Protein AF-A0A5N1J5G6-F1 (afdb_monomer)

Radius of gyration: 14.33 Å; Cα contacts (8 Å, |Δi|>4): 49; chains: 1; bounding box: 33×22×37 Å

Structure (mmCIF, N/CA/C/O backbone):
data_AF-A0A5N1J5G6-F1
#
_entry.id   AF-A0A5N1J5G6-F1
#
loop_
_atom_site.group_PDB
_atom_site.id
_atom_site.type_symbol
_atom_site.label_atom_id
_atom_site.label_alt_id
_atom_site.label_comp_id
_atom_site.label_asym_id
_atom_site.label_entity_id
_atom_site.label_seq_id
_atom_site.pdbx_PDB_ins_code
_atom_site.Cartn_x
_atom_site.Cartn_y
_atom_site.Cartn_z
_atom_site.occupancy
_atom_site.B_iso_or_equiv
_atom_site.auth_seq_id
_atom_site.auth_comp_id
_atom_site.auth_asym_id
_atom_site.auth_atom_id
_atom_site.pdbx_PDB_model_num
ATOM 1 N N . MET A 1 1 ? -19.826 14.120 14.752 1.00 38.25 1 MET A N 1
ATOM 2 C CA . MET A 1 1 ? -18.834 13.939 13.666 1.00 38.25 1 MET A CA 1
ATOM 3 C C . MET A 1 1 ? -18.225 12.549 13.777 1.00 38.25 1 MET A C 1
ATOM 5 O O . MET A 1 1 ? -17.474 12.292 14.710 1.00 38.25 1 MET A O 1
ATOM 9 N N . LYS A 1 2 ? -18.605 11.626 12.885 1.00 56.00 2 LYS A N 1
ATOM 10 C CA . LYS A 1 2 ? -18.089 10.249 12.843 1.00 56.00 2 LYS A CA 1
ATOM 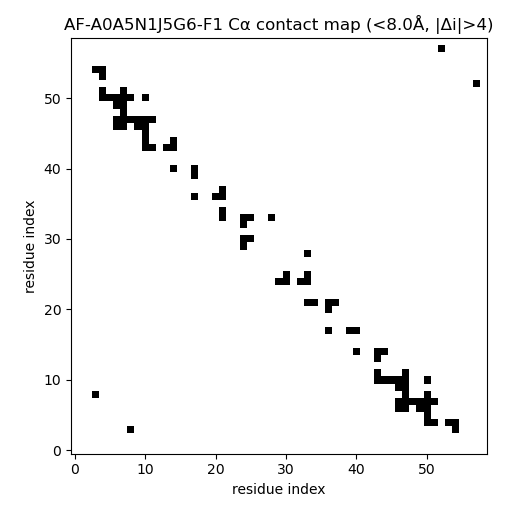11 C C . LYS A 1 2 ? -16.600 10.336 12.480 1.00 56.00 2 LYS A C 1
ATOM 13 O O . LYS A 1 2 ? -16.281 10.500 11.308 1.00 56.00 2 LYS A O 1
ATOM 18 N N . LYS A 1 3 ? -15.707 10.384 13.481 1.00 60.84 3 LYS A N 1
ATOM 19 C CA . LYS A 1 3 ? -14.257 10.550 13.279 1.00 60.84 3 LYS A CA 1
ATOM 20 C C . LYS A 1 3 ? -13.784 9.431 12.353 1.00 60.84 3 LYS A C 1
ATOM 22 O O . LYS A 1 3 ? -13.729 8.268 12.742 1.00 60.84 3 LYS A O 1
ATOM 27 N N . ARG A 1 4 ? -13.551 9.783 11.089 1.00 67.31 4 ARG A N 1
ATOM 28 C CA . ARG A 1 4 ? -13.138 8.867 10.028 1.00 67.31 4 ARG A CA 1
ATOM 29 C C . ARG A 1 4 ? -11.812 8.256 10.480 1.00 67.31 4 ARG A C 1
ATOM 31 O O . ARG A 1 4 ? -10.880 8.991 10.791 1.00 67.31 4 ARG A O 1
ATOM 38 N N . ASN A 1 5 ? -11.770 6.936 10.633 1.00 80.44 5 ASN A N 1
ATOM 39 C CA . ASN A 1 5 ? -10.635 6.279 11.267 1.00 80.44 5 ASN A CA 1
ATOM 40 C C . ASN A 1 5 ? -9.360 6.500 10.426 1.00 80.44 5 ASN A C 1
ATOM 42 O O . ASN A 1 5 ? -9.336 6.058 9.273 1.00 80.44 5 ASN A O 1
ATOM 46 N N . PRO A 1 6 ? -8.308 7.144 10.969 1.00 83.62 6 PRO A N 1
ATOM 47 C CA . PRO A 1 6 ? -7.093 7.442 10.214 1.00 83.62 6 PRO A CA 1
ATOM 48 C C . PRO A 1 6 ? -6.435 6.177 9.657 1.00 83.62 6 PRO A C 1
ATOM 50 O O . PRO A 1 6 ? -5.974 6.192 8.523 1.00 83.62 6 PRO A O 1
ATOM 53 N N . TYR A 1 7 ? -6.486 5.052 10.379 1.00 86.06 7 TYR A N 1
ATOM 54 C CA . TYR A 1 7 ? -5.936 3.779 9.903 1.00 86.06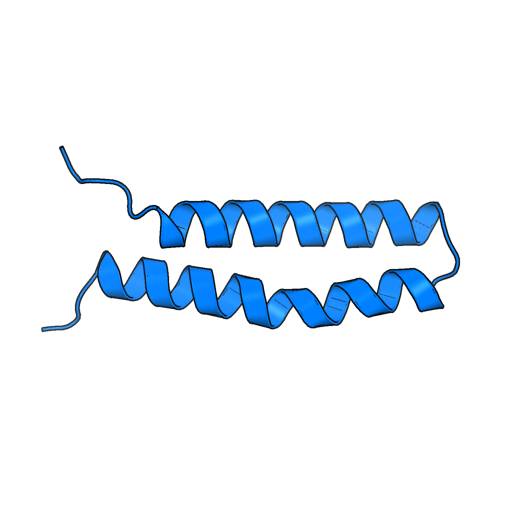 7 TYR A CA 1
ATOM 55 C C . TYR A 1 7 ? -6.663 3.256 8.661 1.00 86.06 7 TYR A C 1
ATOM 57 O O . TYR A 1 7 ? -6.031 2.739 7.751 1.00 86.06 7 TYR A O 1
ATOM 65 N N . TYR A 1 8 ? -7.984 3.437 8.581 1.00 86.69 8 TYR A N 1
ATOM 66 C CA . TYR A 1 8 ? -8.750 3.030 7.401 1.00 86.69 8 TYR A CA 1
ATOM 67 C C . TYR A 1 8 ? -8.375 3.872 6.174 1.00 86.69 8 TYR A C 1
ATOM 69 O O . TYR A 1 8 ? -8.208 3.344 5.076 1.00 86.69 8 TYR A O 1
ATOM 77 N N . ILE A 1 9 ? -8.196 5.182 6.370 1.00 88.19 9 ILE A N 1
ATOM 78 C CA . ILE A 1 9 ? -7.791 6.103 5.301 1.00 88.19 9 ILE A CA 1
ATOM 79 C C . ILE A 1 9 ? -6.371 5.778 4.832 1.00 88.19 9 ILE A C 1
ATOM 81 O O . ILE A 1 9 ? -6.157 5.613 3.635 1.00 88.19 9 ILE A O 1
ATOM 85 N N . ILE A 1 10 ? -5.427 5.633 5.763 1.00 91.44 10 ILE A N 1
ATOM 86 C CA . ILE A 1 10 ? -4.026 5.310 5.466 1.00 91.44 10 ILE A CA 1
ATOM 87 C C . ILE A 1 10 ? -3.927 3.960 4.751 1.00 91.44 10 ILE A C 1
ATOM 89 O O . ILE A 1 10 ? -3.254 3.871 3.730 1.00 91.44 10 ILE A O 1
ATOM 93 N N . GLY A 1 11 ? -4.638 2.934 5.232 1.00 91.75 11 GLY A N 1
ATOM 94 C CA . GLY A 1 11 ? -4.677 1.620 4.588 1.00 91.75 11 GLY A CA 1
ATOM 95 C C . GLY A 1 11 ? -5.204 1.691 3.155 1.00 91.75 11 GLY A C 1
ATOM 96 O O . GLY A 1 11 ? -4.617 1.102 2.256 1.00 91.75 11 GLY A O 1
ATOM 97 N N . THR A 1 12 ? -6.265 2.470 2.924 1.00 92.25 12 THR A N 1
ATOM 98 C CA . THR A 1 12 ? -6.845 2.643 1.583 1.00 92.25 12 THR A CA 1
ATOM 99 C C . THR A 1 12 ? -5.899 3.401 0.649 1.00 92.25 12 THR A C 1
ATOM 101 O O . THR A 1 12 ? -5.651 2.946 -0.463 1.00 92.25 12 THR A O 1
ATOM 104 N N . ILE A 1 13 ? -5.346 4.536 1.093 1.00 94.56 13 ILE A N 1
ATOM 105 C CA . ILE A 1 13 ? -4.425 5.354 0.287 1.00 94.56 13 ILE A CA 1
ATOM 106 C C . ILE A 1 13 ? -3.149 4.571 -0.024 1.00 94.56 13 ILE A C 1
ATOM 108 O O . ILE A 1 13 ? -2.718 4.549 -1.173 1.00 94.56 13 ILE A O 1
ATOM 112 N N . GLY A 1 14 ? -2.564 3.903 0.969 1.00 94.06 14 GLY A N 1
ATOM 113 C CA . GLY A 1 14 ? -1.347 3.125 0.777 1.00 94.06 14 GLY A CA 1
ATOM 114 C C . GLY A 1 14 ? -1.544 1.935 -0.160 1.00 94.06 14 GLY A C 1
ATOM 115 O O . GLY A 1 14 ? -0.695 1.699 -1.013 1.00 94.06 14 GLY A O 1
ATOM 116 N N . LEU A 1 15 ? -2.692 1.251 -0.094 1.00 95.19 15 LEU A N 1
ATOM 117 C CA . LEU A 1 15 ? -3.028 0.177 -1.035 1.00 95.19 15 LEU A CA 1
ATOM 118 C C . LEU A 1 15 ? -3.124 0.705 -2.472 1.00 95.19 15 LEU A C 1
ATOM 120 O O . LEU A 1 15 ? -2.588 0.095 -3.396 1.00 95.19 15 LEU A O 1
ATOM 124 N N . LEU A 1 16 ? -3.76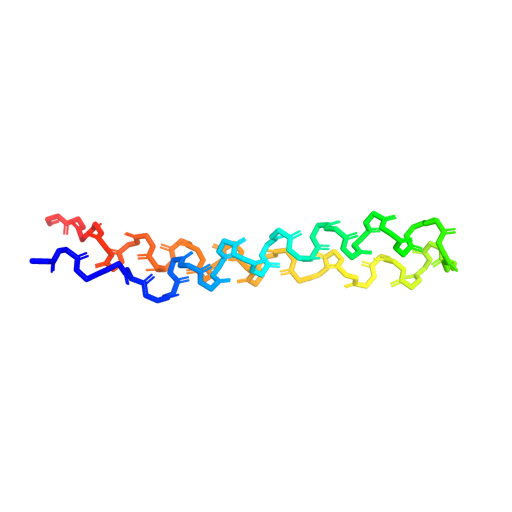5 1.861 -2.649 1.00 96.06 16 LEU A N 1
ATOM 125 C CA . LEU A 1 16 ? -3.969 2.490 -3.952 1.00 96.06 16 LEU A CA 1
ATOM 126 C C . LEU A 1 16 ? -2.645 3.003 -4.543 1.00 96.06 16 LEU A C 1
ATOM 128 O O . LEU A 1 16 ? -2.358 2.759 -5.713 1.00 96.06 16 LEU A O 1
ATOM 132 N N . LEU A 1 17 ? -1.798 3.631 -3.723 1.00 95.88 17 LEU A N 1
ATOM 133 C CA . LEU A 1 17 ? -0.452 4.050 -4.123 1.00 95.88 17 LEU A CA 1
ATOM 134 C C . LEU A 1 17 ? 0.447 2.857 -4.451 1.00 95.88 17 LEU A C 1
ATOM 136 O O . LEU A 1 17 ? 1.154 2.904 -5.452 1.00 95.88 17 LEU A O 1
ATOM 140 N N . ASN A 1 18 ? 0.403 1.780 -3.661 1.00 95.00 18 ASN A N 1
ATOM 141 C CA . ASN A 1 18 ? 1.198 0.581 -3.932 1.00 95.00 18 ASN A CA 1
ATOM 142 C C . ASN A 1 18 ? 0.778 -0.093 -5.244 1.00 95.00 18 ASN A C 1
ATOM 144 O O . ASN A 1 18 ? 1.624 -0.542 -6.015 1.00 95.00 18 ASN A O 1
ATOM 148 N N . PHE A 1 19 ? -0.526 -0.122 -5.528 1.00 94.00 19 PHE A N 1
ATOM 149 C CA . PHE A 1 19 ? -1.050 -0.622 -6.795 1.00 94.00 19 PHE A CA 1
ATOM 150 C C . PHE A 1 19 ? -0.570 0.217 -7.984 1.00 94.00 19 PHE A C 1
ATOM 152 O O . PHE A 1 19 ? -0.026 -0.332 -8.941 1.00 94.00 19 PHE A O 1
ATOM 159 N N . LEU A 1 20 ? -0.692 1.545 -7.897 1.00 94.75 20 LEU A N 1
ATOM 160 C CA . LEU A 1 20 ? -0.204 2.451 -8.938 1.00 94.75 20 LEU A CA 1
ATOM 161 C C . LEU A 1 20 ? 1.311 2.336 -9.133 1.00 94.75 20 LEU A C 1
ATOM 163 O O . LEU A 1 20 ? 1.764 2.254 -10.269 1.00 94.75 20 LEU A O 1
ATOM 167 N N . ALA A 1 21 ? 2.085 2.273 -8.048 1.00 92.31 21 ALA A N 1
ATOM 168 C CA . ALA A 1 21 ? 3.529 2.077 -8.110 1.00 92.31 21 ALA A CA 1
ATOM 169 C C . ALA A 1 21 ? 3.880 0.756 -8.801 1.00 92.31 21 ALA A C 1
ATOM 171 O O . ALA A 1 21 ? 4.715 0.750 -9.697 1.00 92.31 21 ALA A O 1
ATOM 172 N N . THR A 1 22 ? 3.195 -0.339 -8.458 1.00 90.69 22 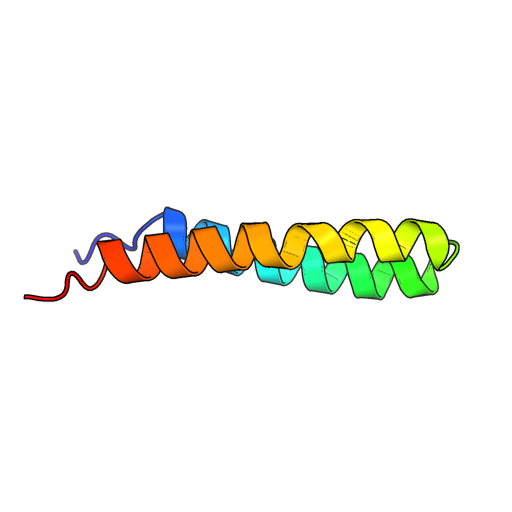THR A N 1
ATOM 173 C CA . THR A 1 22 ? 3.412 -1.646 -9.097 1.00 90.69 22 THR A CA 1
ATOM 174 C C . THR A 1 22 ? 3.149 -1.575 -10.604 1.00 90.69 22 THR A C 1
ATOM 176 O O . THR A 1 22 ? 3.961 -2.064 -11.386 1.00 90.69 22 THR A O 1
ATOM 179 N N . ILE A 1 23 ? 2.063 -0.918 -11.031 1.00 91.50 23 ILE A N 1
ATOM 180 C CA . ILE A 1 23 ? 1.743 -0.738 -12.456 1.00 91.50 23 ILE A CA 1
ATOM 181 C C . ILE A 1 23 ? 2.810 0.109 -13.148 1.00 91.50 23 ILE A C 1
ATOM 183 O O . ILE A 1 23 ? 3.377 -0.329 -14.141 1.00 91.50 23 ILE A O 1
ATOM 187 N N . ILE A 1 24 ? 3.099 1.304 -12.630 1.00 92.62 24 ILE A N 1
ATOM 188 C CA . ILE A 1 24 ? 4.035 2.248 -13.256 1.00 92.62 24 ILE A CA 1
ATOM 189 C C . ILE A 1 24 ? 5.433 1.629 -13.352 1.00 92.62 24 ILE A C 1
ATOM 191 O O . ILE A 1 24 ? 6.061 1.689 -14.407 1.00 92.62 24 ILE A O 1
ATOM 195 N N . LEU A 1 25 ? 5.905 0.990 -12.279 1.00 90.56 25 LEU A N 1
ATOM 196 C CA . LEU A 1 25 ? 7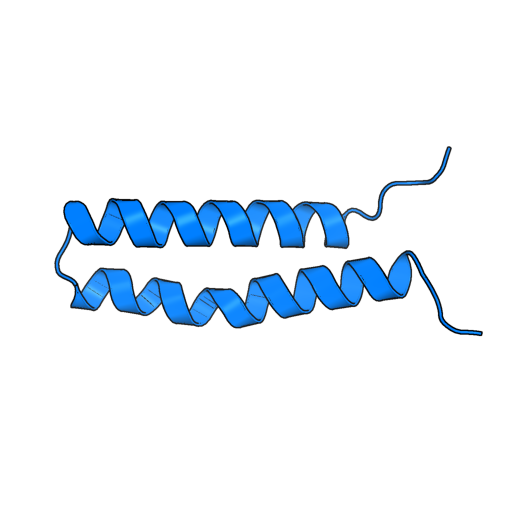.218 0.351 -12.250 1.00 90.56 25 LEU A CA 1
ATOM 197 C C . LEU A 1 25 ? 7.300 -0.838 -13.206 1.00 90.56 25 LEU A C 1
ATOM 199 O O . LEU A 1 25 ? 8.345 -1.023 -13.814 1.00 90.56 25 LEU A O 1
ATOM 203 N N . SER A 1 26 ? 6.206 -1.572 -13.425 1.00 88.12 26 SER A N 1
ATOM 204 C CA . SER A 1 26 ? 6.184 -2.659 -14.417 1.00 88.12 26 SER A CA 1
ATOM 205 C C . SER A 1 26 ? 6.450 -2.177 -15.851 1.00 88.12 26 SER A C 1
ATOM 207 O O . SER A 1 26 ? 6.855 -2.979 -16.686 1.00 88.12 26 SER A O 1
ATOM 209 N N . TYR A 1 27 ? 6.238 -0.886 -16.142 1.00 91.06 27 TYR A N 1
ATOM 210 C CA . TYR A 1 27 ? 6.560 -0.272 -17.438 1.00 91.06 27 TYR A CA 1
ATOM 211 C C . TYR A 1 27 ? 7.872 0.528 -17.437 1.00 91.06 27 TYR A C 1
ATOM 213 O O . TYR A 1 27 ? 8.395 0.823 -18.509 1.00 91.06 27 TYR A O 1
ATOM 221 N N . ALA A 1 28 ? 8.389 0.915 -16.267 1.00 90.75 28 ALA A N 1
ATOM 222 C CA . ALA A 1 28 ? 9.537 1.818 -16.143 1.00 90.75 28 ALA A CA 1
ATOM 223 C C . ALA A 1 28 ? 10.850 1.121 -15.750 1.00 90.75 28 ALA A C 1
ATOM 225 O O . ALA A 1 28 ? 11.924 1.656 -16.020 1.00 90.75 28 ALA A O 1
ATOM 226 N N . VAL A 1 29 ? 10.785 -0.042 -15.097 1.00 90.69 29 VAL A N 1
ATOM 227 C CA . VAL A 1 29 ? 11.947 -0.794 -14.599 1.00 90.69 29 VAL A CA 1
ATOM 228 C C . VAL A 1 29 ? 11.795 -2.287 -14.864 1.00 90.69 29 VAL A C 1
ATOM 230 O O . VAL A 1 29 ? 10.726 -2.769 -15.231 1.00 90.69 29 VAL A O 1
ATOM 233 N N . ASP A 1 30 ? 12.893 -3.020 -14.671 1.00 87.56 30 ASP A N 1
ATOM 234 C CA . ASP A 1 30 ? 12.907 -4.475 -14.773 1.00 87.56 30 ASP A CA 1
ATOM 235 C C . ASP A 1 30 ? 11.818 -5.107 -13.872 1.00 87.56 30 ASP A C 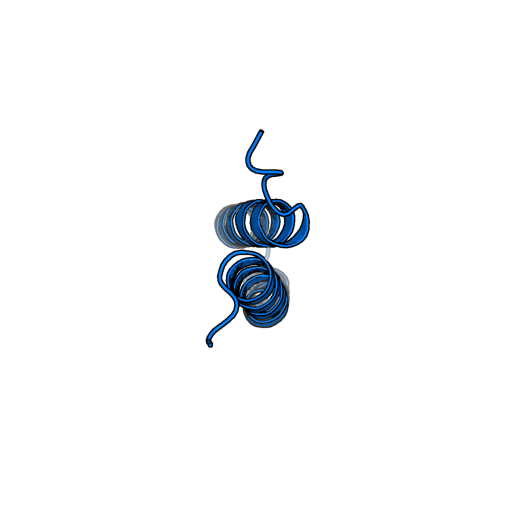1
ATOM 237 O O . ASP A 1 30 ? 11.681 -4.706 -12.703 1.00 87.56 30 ASP A O 1
ATOM 241 N N . PRO A 1 31 ? 11.060 -6.104 -14.374 1.00 84.06 31 PRO A N 1
ATOM 242 C CA . PRO A 1 31 ? 10.018 -6.800 -13.618 1.00 84.06 31 PRO A CA 1
ATOM 243 C C . PRO A 1 31 ? 10.473 -7.325 -12.253 1.00 84.06 31 PRO A C 1
ATOM 245 O O . PRO A 1 31 ? 9.668 -7.391 -11.318 1.00 84.06 31 PRO A O 1
ATOM 248 N N . TYR A 1 32 ? 11.759 -7.658 -12.104 1.00 86.44 32 TYR A N 1
ATOM 249 C CA . TYR A 1 32 ? 12.331 -8.069 -10.827 1.00 86.44 32 TYR A CA 1
ATOM 250 C C . TYR A 1 32 ? 12.148 -6.996 -9.745 1.00 86.44 32 TYR A C 1
ATOM 252 O O . TYR A 1 32 ? 11.670 -7.298 -8.650 1.00 86.44 32 TYR A O 1
ATOM 260 N N . PHE A 1 33 ? 12.434 -5.728 -10.050 1.00 85.31 33 PHE A N 1
ATOM 261 C CA . PHE A 1 33 ? 12.277 -4.633 -9.087 1.00 85.31 33 PHE A CA 1
ATOM 262 C C . PHE A 1 33 ? 10.808 -4.306 -8.814 1.00 85.31 33 PHE A C 1
ATOM 264 O O . PHE A 1 33 ? 10.446 -4.022 -7.671 1.00 85.31 33 PHE A O 1
ATOM 271 N N . ALA A 1 34 ? 9.943 -4.404 -9.828 1.00 85.00 34 ALA A N 1
ATOM 272 C CA . ALA A 1 34 ? 8.502 -4.229 -9.648 1.00 85.00 34 ALA A CA 1
ATOM 273 C C . ALA A 1 34 ? 7.907 -5.298 -8.707 1.00 85.00 34 ALA A C 1
ATOM 275 O O . ALA A 1 34 ? 7.031 -4.991 -7.895 1.00 85.00 34 ALA A O 1
ATOM 276 N N . SER A 1 35 ? 8.424 -6.532 -8.746 1.00 87.06 35 SER A N 1
ATOM 277 C CA . SER A 1 35 ? 7.937 -7.634 -7.905 1.00 87.06 35 SER A CA 1
ATOM 278 C C . SER A 1 35 ? 8.106 -7.380 -6.399 1.00 87.06 35 SER A C 1
ATOM 280 O O . SER A 1 35 ? 7.277 -7.832 -5.609 1.00 87.06 35 SER A O 1
ATOM 282 N N . ILE A 1 36 ? 9.093 -6.575 -5.987 1.00 89.00 36 ILE A N 1
ATOM 283 C CA . ILE A 1 36 ? 9.334 -6.218 -4.576 1.00 89.00 36 ILE A CA 1
ATOM 284 C C . ILE A 1 36 ? 8.116 -5.499 -3.978 1.00 89.00 36 ILE A C 1
ATOM 286 O O . ILE A 1 36 ? 7.765 -5.711 -2.816 1.00 89.00 36 ILE A O 1
ATOM 290 N N . PHE A 1 37 ? 7.412 -4.699 -4.784 1.00 87.81 37 PHE A N 1
ATOM 291 C CA . PHE A 1 37 ? 6.252 -3.933 -4.328 1.00 87.81 37 PHE A CA 1
ATOM 292 C C . PHE A 1 37 ? 5.040 -4.810 -3.998 1.00 87.81 37 PHE A C 1
ATOM 294 O O . PHE A 1 37 ? 4.172 -4.424 -3.206 1.00 87.81 37 PHE A O 1
ATOM 301 N N . THR A 1 38 ? 5.010 -6.037 -4.523 1.00 88.69 38 THR A N 1
ATOM 302 C CA . THR A 1 38 ? 3.933 -6.985 -4.226 1.00 88.69 38 THR A CA 1
ATOM 303 C C . THR A 1 38 ? 3.917 -7.404 -2.752 1.00 88.69 38 THR A C 1
ATOM 305 O O . THR A 1 38 ? 2.845 -7.598 -2.175 1.00 88.69 38 THR A O 1
ATOM 308 N N . ALA A 1 39 ? 5.082 -7.422 -2.095 1.00 90.94 39 ALA A N 1
ATOM 309 C CA . ALA A 1 39 ? 5.211 -7.742 -0.674 1.00 90.94 39 ALA A CA 1
ATOM 310 C C . ALA A 1 39 ? 4.560 -6.696 0.255 1.00 90.94 39 ALA A C 1
ATOM 312 O O . ALA A 1 39 ? 4.280 -6.999 1.415 1.00 90.94 39 ALA A O 1
ATOM 313 N N . PHE A 1 40 ? 4.265 -5.485 -0.236 1.00 92.88 40 PHE A N 1
ATOM 314 C CA . PHE A 1 40 ? 3.591 -4.445 0.550 1.00 92.88 40 PHE A CA 1
ATOM 315 C C . PHE A 1 40 ? 2.059 -4.544 0.525 1.00 92.88 40 PHE A C 1
ATOM 317 O O . PHE A 1 40 ? 1.409 -3.950 1.387 1.00 92.88 40 P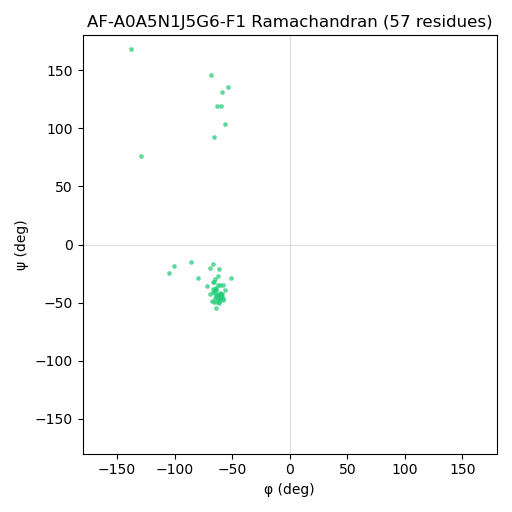HE A O 1
ATOM 324 N N . PHE A 1 41 ? 1.444 -5.313 -0.387 1.00 93.31 41 PHE A N 1
ATOM 325 C CA . PHE A 1 41 ? -0.019 -5.479 -0.393 1.00 93.31 41 PHE A CA 1
ATOM 326 C C . PHE A 1 41 ? -0.569 -6.041 0.929 1.00 93.31 41 PHE A C 1
A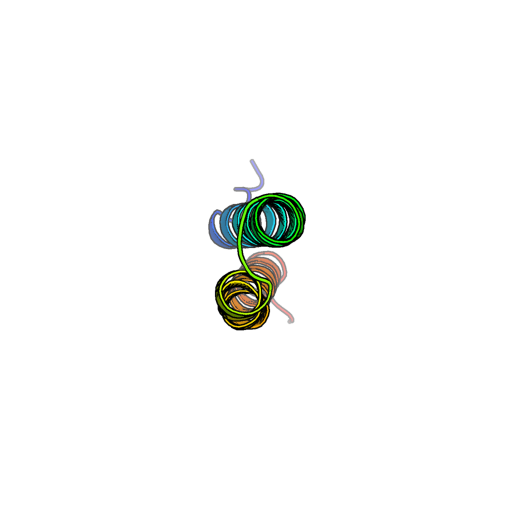TOM 328 O O . PHE A 1 41 ? -1.502 -5.436 1.465 1.00 93.31 41 PHE A O 1
ATOM 335 N N . PRO A 1 42 ? -0.002 -7.117 1.516 1.00 94.62 42 PRO A N 1
ATOM 336 C CA . PRO A 1 42 ? -0.449 -7.625 2.811 1.00 94.62 42 PRO A CA 1
ATOM 337 C C . PRO A 1 42 ? -0.409 -6.565 3.917 1.00 94.62 42 PRO A C 1
ATOM 339 O O . PRO A 1 42 ? -1.337 -6.486 4.720 1.00 94.62 42 PRO A O 1
ATOM 342 N N . VAL A 1 43 ? 0.621 -5.712 3.935 1.00 94.00 43 VAL A N 1
ATOM 343 C CA . VAL A 1 43 ? 0.783 -4.646 4.939 1.00 94.00 43 VAL A CA 1
ATOM 344 C C . VAL A 1 43 ? -0.387 -3.666 4.873 1.00 94.00 43 VAL A C 1
ATOM 346 O O . VAL A 1 43 ? -1.039 -3.396 5.886 1.00 94.00 43 VAL A O 1
ATOM 349 N N . TRP A 1 44 ? -0.710 -3.178 3.675 1.00 94.62 44 TRP A N 1
ATOM 350 C CA . TRP A 1 44 ? -1.819 -2.244 3.488 1.00 94.62 44 TRP A CA 1
ATOM 351 C C . TRP A 1 44 ? -3.179 -2.885 3.765 1.00 94.62 44 TRP A C 1
ATOM 353 O O . TRP A 1 44 ? -4.027 -2.256 4.403 1.00 94.62 44 TRP A O 1
ATOM 363 N N . ILE A 1 45 ? -3.369 -4.147 3.368 1.00 93.62 45 ILE A N 1
ATOM 364 C CA . ILE A 1 45 ? -4.587 -4.915 3.661 1.00 93.62 45 ILE A CA 1
ATOM 365 C C . ILE A 1 45 ? -4.786 -5.046 5.177 1.00 93.62 45 ILE A C 1
ATOM 367 O O . ILE A 1 45 ? -5.884 -4.778 5.665 1.00 93.62 45 ILE A O 1
ATOM 371 N N . ILE A 1 46 ? -3.743 -5.385 5.942 1.00 93.75 46 ILE A N 1
ATOM 372 C CA . ILE A 1 46 ? -3.828 -5.498 7.407 1.00 93.75 46 ILE A CA 1
ATOM 373 C C . ILE A 1 46 ? -4.231 -4.157 8.029 1.00 93.75 46 ILE A C 1
ATOM 375 O O . ILE A 1 46 ? -5.148 -4.116 8.852 1.00 93.75 46 ILE A O 1
ATOM 379 N N . ILE A 1 47 ? -3.601 -3.051 7.623 1.00 92.94 47 ILE A N 1
ATOM 380 C CA . ILE A 1 47 ? -3.924 -1.710 8.138 1.00 92.94 47 ILE A CA 1
ATOM 381 C C . ILE A 1 47 ? -5.387 -1.350 7.836 1.00 92.94 47 ILE A C 1
ATOM 383 O O . ILE A 1 47 ? -6.090 -0.823 8.704 1.00 92.94 47 ILE A O 1
ATOM 387 N N . LEU A 1 48 ? -5.866 -1.679 6.635 1.00 92.25 48 LEU A N 1
ATOM 388 C CA . LEU A 1 48 ? -7.243 -1.437 6.211 1.00 92.25 48 LEU A CA 1
ATOM 389 C C . LEU A 1 48 ? -8.231 -2.262 7.050 1.00 92.25 48 LEU A C 1
ATOM 391 O O . LEU A 1 48 ? -9.196 -1.705 7.580 1.00 92.25 48 LEU A O 1
ATOM 395 N N . VAL A 1 49 ? -7.949 -3.551 7.265 1.00 90.88 49 VAL A N 1
ATOM 396 C CA . VAL A 1 49 ? -8.753 -4.436 8.124 1.00 90.88 49 VAL A CA 1
ATOM 397 C C . VAL A 1 49 ? -8.771 -3.925 9.565 1.00 90.88 49 VAL A C 1
ATOM 399 O O . VAL A 1 49 ? -9.847 -3.776 10.145 1.00 90.88 49 VAL A O 1
ATOM 402 N N . VAL A 1 50 ? -7.622 -3.586 10.153 1.00 89.81 50 VAL A N 1
ATOM 403 C CA . VAL A 1 50 ? -7.543 -3.047 11.523 1.00 89.81 50 VAL A CA 1
ATOM 404 C C . VAL A 1 50 ? -8.310 -1.727 11.641 1.00 89.81 50 VAL A C 1
ATOM 406 O O . VAL A 1 50 ? -9.072 -1.530 12.594 1.00 89.81 50 VAL A O 1
ATOM 409 N N . GLY A 1 51 ? -8.165 -0.833 10.661 1.00 87.62 51 GLY A N 1
ATOM 410 C CA . GLY A 1 51 ? -8.921 0.414 10.590 1.00 87.62 51 GLY A CA 1
ATOM 411 C C . GLY A 1 51 ? -10.429 0.175 10.517 1.00 87.62 51 GLY A C 1
ATOM 412 O O . GLY A 1 51 ? -11.198 0.821 11.234 1.00 87.62 51 GLY A O 1
ATOM 413 N N . TYR A 1 52 ? -10.855 -0.801 9.717 1.00 86.62 52 TYR A N 1
ATOM 414 C CA . TYR A 1 52 ? -12.255 -1.188 9.603 1.00 86.62 52 TYR A CA 1
ATOM 415 C C . TYR A 1 52 ? -12.806 -1.744 10.920 1.00 86.62 52 TYR A C 1
ATOM 417 O O . TYR A 1 52 ? -13.879 -1.330 11.353 1.00 86.62 52 TYR A O 1
ATOM 425 N N . ARG A 1 53 ? -12.058 -2.620 11.601 1.00 86.62 53 ARG A N 1
ATOM 426 C CA . ARG A 1 53 ? -12.457 -3.228 12.884 1.00 86.62 53 ARG A CA 1
ATOM 427 C C . ARG A 1 53 ? -12.575 -2.207 14.007 1.00 86.62 53 ARG A C 1
ATOM 429 O O . ARG A 1 53 ? -13.510 -2.278 14.792 1.00 86.62 53 ARG A O 1
ATOM 436 N N . LYS A 1 54 ? -11.669 -1.229 14.058 1.00 83.00 54 LYS A N 1
ATOM 437 C CA . LYS A 1 54 ? -11.772 -0.105 15.001 1.00 83.00 54 LYS A CA 1
ATOM 438 C C . LYS A 1 54 ? -12.967 0.807 14.694 1.00 83.00 54 LYS A C 1
ATOM 440 O O . LYS A 1 54 ? -13.527 1.390 15.613 1.00 83.00 54 LYS A O 1
ATOM 445 N N . ALA A 1 55 ? -13.345 0.953 13.421 1.00 82.25 55 ALA A N 1
ATOM 446 C CA . ALA A 1 55 ? -14.507 1.753 13.019 1.00 82.25 55 ALA A CA 1
ATOM 447 C C . ALA A 1 55 ? -15.845 1.015 13.217 1.00 82.25 55 ALA A C 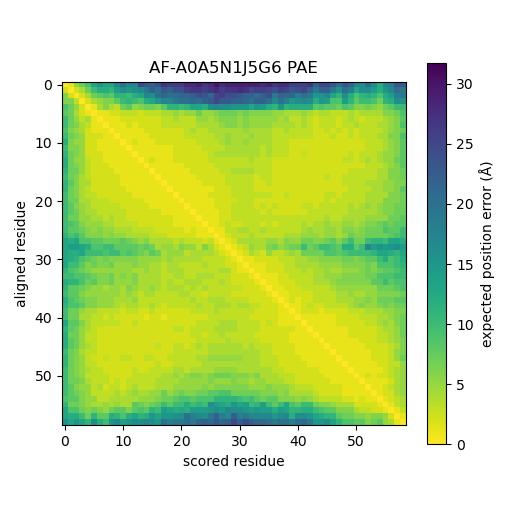1
ATOM 449 O O . ALA A 1 55 ? -16.862 1.663 13.459 1.00 82.25 55 ALA A O 1
ATOM 450 N N . HIS A 1 56 ? -15.831 -0.318 13.132 1.00 83.88 56 HIS A N 1
ATOM 451 C CA . HIS A 1 56 ? -16.977 -1.205 13.331 1.00 83.88 56 HIS A CA 1
ATOM 452 C C . HIS A 1 56 ? -16.599 -2.313 14.330 1.00 83.88 56 HIS A C 1
ATOM 454 O O . HIS A 1 56 ? -16.318 -3.448 13.913 1.00 83.88 56 HIS A O 1
ATOM 460 N N . PRO A 1 57 ? -16.546 -1.998 15.640 1.00 81.12 57 PRO A N 1
ATOM 461 C CA . PRO A 1 57 ? -16.349 -3.013 16.665 1.00 81.12 57 PRO A CA 1
ATOM 462 C C . PRO A 1 57 ? -17.484 -4.032 16.548 1.00 81.12 57 PRO A C 1
ATOM 464 O O . PRO A 1 57 ? -18.647 -3.646 16.419 1.00 81.12 57 PRO A O 1
ATOM 467 N N . ARG A 1 58 ? -17.158 -5.328 16.537 1.00 79.38 58 ARG A N 1
ATOM 468 C CA . ARG A 1 58 ? -18.205 -6.337 16.741 1.00 79.38 58 ARG A CA 1
ATOM 469 C C . ARG A 1 58 ? -18.683 -6.229 18.199 1.00 79.38 58 ARG A C 1
ATOM 471 O O . ARG A 1 58 ? -17.848 -5.885 19.038 1.00 79.38 58 ARG A O 1
ATOM 478 N N . PRO A 1 59 ? -19.978 -6.467 18.462 1.00 69.56 59 PRO A N 1
ATOM 479 C CA . PRO A 1 59 ? -20.478 -6.614 19.824 1.00 69.56 59 PRO A CA 1
ATOM 480 C C . PRO A 1 59 ? -19.780 -7.768 20.550 1.00 69.56 59 PRO A C 1
ATOM 482 O O . PRO A 1 59 ? -19.292 -8.696 19.856 1.00 69.56 59 PRO A O 1
#

pLDDT: mean 87.04, std 10.16, range [38.25, 96.06]

Secondary structure (DSSP, 8-state):
-----HHHHHHHHHHHHHHHHHHHHHHHS-HHHHHHGGGGHHHHHHHHHHHHHHHS---

Organism: NCBI:txid2607655

Mean predicted aligned error: 5.25 Å

Solvent-accessible surface area (backbone atoms only — not comparable to full-atom values): 3256 Å² total; per-residue (Å²): 130,85,76,74,45,64,46,30,52,50,13,50,52,50,41,52,50,46,50,50,48,36,56,54,31,54,77,73,46,61,61,72,68,26,53,60,50,59,71,50,50,63,57,22,50,51,37,26,51,54,18,46,43,74,72,52,66,78,133

Foldseek 3Di:
DLPQQVLLVCLVVVLVVLVVQLVVCVVVDDNVVSVVSVVCNVVSVVSNVVSVCVSPPDD

Sequence (59 aa):
MKKRNPYYIIGTIGLLLNFLATIILSYAVDPYFASIFTAFFPVWIIILVVGYRKAHPRP